Protein AF-A0A9D2LKF3-F1 (afdb_monomer_lite)

Radius of gyration: 27.68 Å; chains: 1; bounding box: 64×60×92 Å

Sequence (161 aa):
MDIIRTMPLHRSRSGLACLYECGGGLTNTGGAQLVTSPTGKPKRAIHIRTHGNLCNDDHALIPVKVGDCVVSVDRHWDRVSIQVERITAIDGDTATLERTDDLISYDAIQAAVEKSRDYHCRQPYYIQQLFEEQPTAQAENDIMEDIEEPVFFEEDEFDEI

pLDDT: mean 82.87, std 19.02, range [36.09, 97.25]

Secondary structure (DSSP, 8-state):
---EEEEE-EEPTT--EEEEEEEEE-SSEEEEEEEE-TTS-BB--SEE--SSS-TTSEEEEEE--TT-EEEEEEEETTEEEEEEEEEEEEETTEEEEEE--S---HHHHHHHHHHTTSBT--S-SSB-----------SSSSS-S----------------

Organism: NCBI:txid2838716

Structure (mmCIF, N/CA/C/O backbone):
data_AF-A0A9D2LKF3-F1
#
_entry.id   AF-A0A9D2LKF3-F1
#
loop_
_atom_site.group_PDB
_atom_site.id
_atom_site.type_symbol
_atom_site.label_atom_id
_atom_site.label_alt_id
_atom_site.label_comp_id
_atom_site.label_asym_id
_atom_site.label_entity_id
_atom_site.label_seq_id
_atom_site.pdbx_PDB_ins_code
_atom_site.Cartn_x
_atom_site.Cartn_y
_atom_site.Cartn_z
_atom_site.occupancy
_atom_site.B_iso_or_equiv
_atom_site.auth_seq_id
_atom_site.auth_comp_id
_atom_site.auth_asym_id
_atom_site.auth_atom_id
_atom_site.pdbx_PDB_model_num
ATOM 1 N N . MET A 1 1 ? 13.221 -7.404 18.139 1.00 48.59 1 MET A N 1
ATOM 2 C CA . MET A 1 1 ? 12.726 -6.022 18.283 1.00 48.59 1 MET A CA 1
ATOM 3 C C . MET A 1 1 ? 11.883 -5.786 17.063 1.00 48.59 1 MET A C 1
ATOM 5 O O . MET A 1 1 ? 12.442 -5.631 15.982 1.00 48.59 1 MET A O 1
ATOM 9 N N . ASP A 1 2 ? 10.574 -5.893 17.228 1.00 57.50 2 ASP A N 1
ATOM 10 C CA . ASP A 1 2 ? 9.646 -5.660 16.132 1.00 57.50 2 ASP A CA 1
ATOM 11 C C . ASP A 1 2 ? 9.743 -4.183 15.762 1.00 57.50 2 ASP A C 1
ATOM 13 O O . ASP A 1 2 ? 9.716 -3.302 16.625 1.00 57.50 2 ASP A O 1
ATOM 17 N N . ILE A 1 3 ? 10.016 -3.917 14.487 1.00 76.88 3 ILE A N 1
ATOM 18 C CA . ILE A 1 3 ? 10.152 -2.552 13.992 1.00 76.88 3 ILE A CA 1
ATOM 19 C C . ILE A 1 3 ? 8.733 -2.003 13.903 1.00 76.88 3 ILE A C 1
ATOM 21 O O . ILE A 1 3 ? 7.965 -2.407 13.030 1.00 76.88 3 ILE A O 1
ATOM 25 N N . ILE A 1 4 ? 8.393 -1.125 14.844 1.00 84.19 4 ILE A N 1
ATOM 26 C CA . ILE A 1 4 ? 7.116 -0.418 14.879 1.00 84.19 4 ILE A CA 1
ATOM 27 C C . ILE A 1 4 ? 7.270 0.857 14.053 1.00 84.19 4 ILE A C 1
ATOM 29 O O . ILE A 1 4 ? 8.155 1.679 14.313 1.00 84.19 4 ILE A O 1
ATOM 33 N N . ARG A 1 5 ? 6.396 1.026 13.064 1.00 90.94 5 ARG A N 1
ATOM 34 C CA . ARG A 1 5 ? 6.333 2.198 12.191 1.00 90.94 5 ARG A CA 1
ATOM 35 C C . ARG A 1 5 ? 4.971 2.862 12.333 1.00 90.94 5 ARG A C 1
ATOM 37 O O . ARG A 1 5 ? 3.952 2.189 12.413 1.00 90.94 5 ARG A O 1
ATOM 44 N N . THR A 1 6 ? 4.936 4.188 12.326 1.00 92.12 6 THR A N 1
ATOM 45 C CA . THR A 1 6 ? 3.683 4.944 12.242 1.00 92.12 6 THR A CA 1
ATOM 46 C C . THR A 1 6 ? 3.492 5.502 10.837 1.00 92.12 6 THR A C 1
ATOM 48 O O . THR A 1 6 ? 4.459 5.852 10.154 1.00 92.12 6 THR A O 1
ATOM 51 N N . MET A 1 7 ? 2.241 5.566 10.382 1.00 91.69 7 MET A N 1
ATOM 52 C CA . MET A 1 7 ? 1.894 6.069 9.053 1.00 91.69 7 MET A CA 1
ATOM 53 C C . MET A 1 7 ? 0.621 6.919 9.109 1.00 91.69 7 MET A C 1
ATOM 55 O O . MET A 1 7 ? -0.338 6.520 9.777 1.00 91.69 7 MET A O 1
ATOM 59 N N . PRO A 1 8 ? 0.579 8.077 8.425 1.00 94.38 8 PRO A N 1
ATOM 60 C CA . PRO A 1 8 ? -0.635 8.875 8.349 1.00 94.38 8 PRO A CA 1
ATOM 61 C C . PRO A 1 8 ? -1.726 8.136 7.570 1.00 94.38 8 PRO A C 1
ATOM 63 O O . PRO A 1 8 ? -1.465 7.445 6.585 1.00 94.38 8 PRO A O 1
ATOM 66 N N . LEU A 1 9 ? -2.961 8.309 8.020 1.00 94.00 9 LEU A N 1
ATOM 67 C CA . LEU A 1 9 ? -4.164 7.797 7.387 1.00 94.00 9 LEU A CA 1
ATOM 68 C C . LEU A 1 9 ? -4.909 8.925 6.686 1.00 94.00 9 LEU A C 1
ATOM 70 O O . LEU A 1 9 ? -4.915 10.075 7.122 1.00 94.00 9 LEU A O 1
ATOM 74 N N . HIS A 1 10 ? -5.620 8.559 5.628 1.00 94.19 10 HIS A N 1
ATOM 75 C CA . HIS A 1 10 ? -6.572 9.439 4.973 1.00 94.19 10 HIS A CA 1
ATOM 76 C C . HIS A 1 10 ? -7.979 9.130 5.467 1.00 94.19 10 HIS A C 1
ATOM 78 O O . HIS A 1 10 ? -8.314 7.981 5.761 1.00 94.19 10 HIS A O 1
ATOM 84 N N . ARG A 1 11 ? -8.836 10.149 5.515 1.00 91.50 11 ARG A N 1
ATOM 85 C CA . ARG A 1 11 ? -10.260 9.952 5.785 1.00 91.50 11 ARG A CA 1
ATOM 86 C C . ARG A 1 11 ? -11.066 10.032 4.508 1.00 91.50 11 ARG A C 1
ATOM 88 O O . ARG A 1 11 ? -10.931 10.972 3.727 1.00 91.50 11 ARG A O 1
ATOM 95 N N . SER A 1 12 ? -11.955 9.062 4.326 1.00 90.44 12 SER A N 1
ATOM 96 C CA . SER A 1 12 ? -13.023 9.200 3.345 1.00 90.44 12 SER A CA 1
ATOM 97 C C . SER A 1 12 ? -13.988 10.313 3.770 1.00 90.44 12 SER A C 1
ATOM 99 O O . SER A 1 12 ? -14.062 10.697 4.940 1.00 90.44 12 SER A O 1
ATOM 101 N N . ARG A 1 13 ? -14.834 10.763 2.839 1.00 87.25 13 ARG A N 1
ATOM 102 C CA . ARG A 1 13 ? -15.949 11.672 3.154 1.00 87.25 13 ARG A CA 1
ATOM 103 C C . ARG A 1 13 ? -16.904 11.109 4.221 1.00 87.25 13 ARG A C 1
ATOM 105 O O . ARG A 1 13 ? -17.549 11.876 4.922 1.00 87.25 13 ARG A O 1
ATOM 112 N N . SER A 1 14 ? -16.988 9.784 4.345 1.00 85.88 14 SER A N 1
ATOM 113 C CA . SER A 1 14 ? -17.774 9.087 5.372 1.00 85.88 14 SER A CA 1
ATOM 114 C C . SER A 1 14 ? -17.033 8.891 6.703 1.00 85.88 14 SER A C 1
ATOM 116 O O . SER A 1 14 ? -17.587 8.284 7.614 1.00 85.88 14 SER A O 1
ATOM 118 N N . GLY A 1 15 ? -15.797 9.385 6.833 1.00 88.88 15 GLY A N 1
ATOM 119 C CA . GLY A 1 15 ? -14.993 9.303 8.056 1.00 88.88 15 GLY A CA 1
ATOM 120 C C . GLY A 1 15 ? -14.215 7.996 8.235 1.00 88.88 15 GLY A C 1
ATOM 121 O O . GLY A 1 15 ? -13.576 7.816 9.272 1.00 88.88 15 GLY A O 1
ATOM 122 N N . LEU A 1 16 ? -14.236 7.099 7.243 1.00 91.56 16 LEU A N 1
ATOM 123 C CA . LEU A 1 16 ? -13.502 5.834 7.287 1.00 91.56 16 LEU A CA 1
ATOM 124 C C . LEU A 1 16 ? -12.000 6.084 7.153 1.00 91.56 16 LEU A C 1
ATOM 126 O O . LEU A 1 16 ? -11.574 6.831 6.270 1.00 91.56 16 LEU A O 1
ATOM 130 N N . ALA A 1 17 ? -11.213 5.409 7.990 1.00 94.81 17 ALA A N 1
ATOM 131 C CA . ALA A 1 17 ? -9.765 5.351 7.851 1.00 94.81 17 ALA A CA 1
ATOM 132 C C . ALA A 1 17 ? -9.395 4.614 6.561 1.00 94.81 17 ALA A C 1
ATOM 134 O O . ALA A 1 17 ? -9.900 3.521 6.290 1.00 94.81 17 ALA A O 1
ATOM 135 N N . CYS A 1 18 ? -8.529 5.223 5.763 1.00 95.62 18 CYS A N 1
ATOM 136 C CA . CYS A 1 18 ? -8.138 4.731 4.456 1.00 95.62 18 CYS A CA 1
ATOM 137 C C . CYS A 1 18 ? -6.639 4.915 4.226 1.00 95.62 18 CYS A C 1
ATOM 139 O O . CYS A 1 18 ? -6.018 5.847 4.740 1.00 95.62 18 CYS A O 1
ATOM 141 N N . LEU A 1 19 ? -6.091 4.048 3.386 1.00 96.06 19 LEU A N 1
ATOM 142 C CA . LEU A 1 19 ? -4.753 4.159 2.831 1.00 96.06 19 LEU A CA 1
ATOM 143 C C . LEU A 1 19 ? -4.82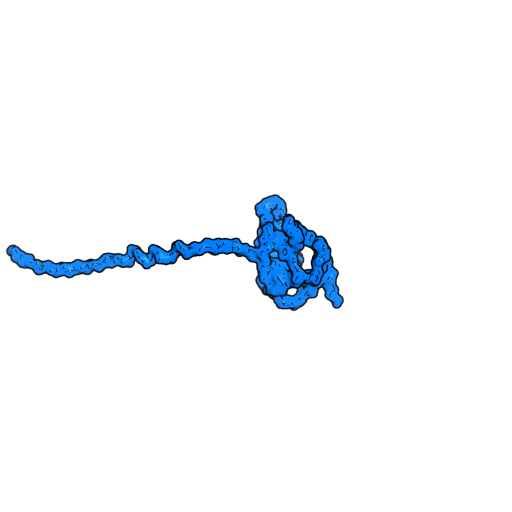9 4.124 1.315 1.00 96.06 19 LEU A C 1
ATOM 145 O O . LEU A 1 19 ? -5.726 3.500 0.745 1.00 96.06 19 LEU A O 1
ATOM 149 N N . TYR A 1 20 ? -3.882 4.794 0.673 1.00 95.56 20 TYR A N 1
ATOM 150 C CA . TYR A 1 20 ? -3.732 4.685 -0.763 1.00 95.56 20 TYR A CA 1
ATOM 151 C C . TYR A 1 20 ? -2.909 3.457 -1.127 1.00 95.56 20 TYR A C 1
ATOM 153 O O . TYR A 1 20 ? -1.859 3.179 -0.540 1.00 95.56 20 TYR A O 1
ATOM 161 N N . GLU A 1 21 ? -3.393 2.748 -2.138 1.00 95.56 21 GLU A N 1
ATOM 162 C CA . GLU A 1 21 ? -2.503 2.071 -3.055 1.00 95.56 21 GLU A CA 1
ATOM 163 C C . GLU A 1 21 ? -1.791 3.132 -3.901 1.00 95.56 21 GLU A C 1
ATOM 165 O O . GLU A 1 21 ? -2.454 3.942 -4.557 1.00 95.56 21 GLU A O 1
ATOM 170 N N . CYS A 1 22 ? -0.461 3.103 -3.918 1.00 95.81 22 CYS A N 1
ATOM 171 C CA . CYS A 1 22 ? 0.343 4.092 -4.627 1.00 95.81 22 CYS A CA 1
ATOM 172 C C . CYS A 1 22 ? 1.655 3.512 -5.163 1.00 95.81 22 CYS A C 1
ATOM 174 O O . CYS A 1 22 ? 2.017 2.358 -4.896 1.00 95.81 22 CYS A O 1
ATOM 176 N N . GLY A 1 23 ? 2.349 4.334 -5.946 1.00 95.25 23 GLY A N 1
ATOM 177 C CA . GLY A 1 23 ? 3.675 4.037 -6.465 1.00 95.25 23 GLY A CA 1
ATOM 178 C C . GLY A 1 23 ? 3.673 3.459 -7.876 1.00 95.25 23 GLY A C 1
ATOM 179 O O . GLY A 1 23 ? 2.644 3.356 -8.537 1.00 95.25 23 GLY A O 1
ATOM 180 N N . GLY A 1 24 ? 4.858 3.103 -8.341 1.00 95.12 24 GLY A N 1
ATOM 181 C CA . GLY A 1 24 ? 5.125 2.521 -9.640 1.00 95.12 24 GLY A CA 1
ATOM 182 C C . GLY A 1 24 ? 6.624 2.460 -9.917 1.00 95.12 24 GLY A C 1
ATOM 183 O O . GLY A 1 24 ? 7.462 2.629 -9.024 1.00 95.12 24 GLY A O 1
ATOM 184 N N . GLY A 1 25 ? 6.966 2.210 -11.171 1.00 95.12 25 GLY A N 1
ATOM 185 C CA . GLY A 1 25 ? 8.325 2.124 -11.671 1.00 95.12 25 GLY A CA 1
ATOM 186 C C . GLY A 1 25 ? 8.845 3.425 -12.287 1.00 95.12 25 GLY A C 1
ATOM 187 O O . GLY A 1 25 ? 8.131 4.232 -12.885 1.00 95.12 25 GLY A O 1
ATOM 188 N N . LEU A 1 26 ? 10.155 3.579 -12.187 1.00 92.38 26 LEU A N 1
ATOM 189 C CA . LEU A 1 26 ? 11.018 4.435 -12.988 1.00 92.38 26 LEU A CA 1
ATOM 190 C C . LEU A 1 26 ? 12.100 3.556 -13.635 1.00 92.38 26 LEU A C 1
ATOM 192 O O . LEU A 1 26 ? 12.158 2.344 -13.411 1.00 92.38 26 LEU A O 1
ATOM 196 N N . THR A 1 27 ? 12.981 4.167 -14.431 1.00 91.19 27 THR A N 1
ATOM 197 C CA . THR A 1 27 ? 13.997 3.466 -15.234 1.00 91.19 27 THR A CA 1
ATOM 198 C C . THR A 1 27 ? 14.768 2.420 -14.427 1.00 91.19 27 THR A C 1
ATOM 200 O O . THR A 1 27 ? 14.837 1.265 -14.826 1.00 91.19 27 THR A O 1
ATOM 203 N N . ASN A 1 28 ? 15.284 2.802 -13.257 1.00 92.56 28 ASN A N 1
ATOM 204 C CA . ASN A 1 28 ? 16.120 1.931 -12.425 1.00 92.56 28 ASN A CA 1
ATOM 205 C C . ASN A 1 28 ? 15.614 1.795 -10.988 1.00 92.56 28 ASN A C 1
ATOM 207 O O . ASN A 1 28 ? 16.231 1.101 -10.186 1.00 92.56 28 ASN A O 1
ATOM 211 N N . THR A 1 29 ? 14.508 2.444 -10.648 1.00 94.50 29 THR A N 1
ATOM 212 C CA . THR A 1 29 ? 13.938 2.427 -9.301 1.00 94.50 29 THR A CA 1
ATOM 213 C C . THR A 1 29 ? 12.446 2.189 -9.373 1.00 94.50 29 THR A C 1
ATOM 215 O O . THR A 1 29 ? 11.836 2.373 -10.421 1.00 94.50 29 THR A O 1
ATOM 218 N N . GLY A 1 30 ? 11.837 1.753 -8.287 1.00 95.19 30 GLY A N 1
ATOM 219 C CA . GLY A 1 30 ? 10.392 1.649 -8.218 1.00 95.19 30 GLY A CA 1
ATOM 220 C C . GLY A 1 30 ? 9.942 1.413 -6.798 1.00 95.19 30 GLY A C 1
ATOM 221 O O . GLY A 1 30 ? 10.618 0.728 -6.041 1.00 95.19 30 GLY A O 1
ATOM 222 N N . GLY A 1 31 ? 8.810 1.995 -6.448 1.00 96.50 31 GLY A N 1
ATOM 223 C CA . GLY A 1 31 ? 8.209 1.844 -5.134 1.00 96.50 31 GLY A CA 1
ATOM 224 C C . GLY A 1 31 ? 6.754 1.464 -5.302 1.00 96.50 31 GLY A C 1
ATOM 225 O O . GLY A 1 31 ? 6.106 1.967 -6.212 1.00 96.50 31 GLY A O 1
ATOM 226 N N . ALA A 1 32 ? 6.230 0.590 -4.458 1.00 97.25 32 ALA A N 1
ATOM 227 C CA . ALA A 1 32 ? 4.809 0.276 -4.457 1.00 97.25 32 ALA A CA 1
ATOM 228 C C . ALA A 1 32 ? 4.317 0.067 -3.031 1.00 97.25 32 ALA A C 1
ATOM 230 O O . ALA A 1 32 ? 5.005 -0.553 -2.225 1.00 97.25 32 ALA A O 1
ATOM 231 N N . GLN A 1 33 ? 3.114 0.553 -2.747 1.00 97.06 33 GLN A N 1
ATOM 232 C CA . GLN A 1 33 ? 2.400 0.272 -1.509 1.00 97.06 33 GLN A CA 1
ATOM 233 C C . GLN A 1 33 ? 1.031 -0.296 -1.859 1.00 97.06 33 GLN A C 1
ATOM 235 O O . GLN A 1 33 ? 0.252 0.363 -2.544 1.00 97.06 33 GLN A O 1
ATOM 240 N N . LEU A 1 34 ? 0.733 -1.497 -1.368 1.00 96.12 34 LEU A N 1
ATOM 241 C CA . LEU A 1 34 ? -0.563 -2.153 -1.507 1.00 96.12 34 LEU A CA 1
ATOM 242 C C . LEU A 1 34 ? -1.227 -2.347 -0.145 1.00 96.12 34 LEU A C 1
ATOM 244 O O . LEU A 1 34 ? -0.558 -2.549 0.868 1.00 96.12 34 LEU A O 1
ATOM 248 N N . VAL A 1 35 ? -2.559 -2.348 -0.138 1.00 95.44 35 VAL A N 1
ATOM 249 C CA . VAL A 1 35 ? -3.382 -2.556 1.057 1.00 95.44 35 VAL A CA 1
ATOM 250 C C . VAL A 1 35 ? -4.227 -3.807 0.862 1.00 95.44 35 VAL A C 1
ATOM 252 O O . VAL A 1 35 ? -4.967 -3.927 -0.113 1.00 95.44 35 VAL A O 1
ATOM 255 N N . THR A 1 36 ? -4.148 -4.734 1.807 1.00 94.88 36 THR A N 1
ATOM 256 C CA . THR A 1 36 ? -4.747 -6.069 1.694 1.00 94.88 36 THR A CA 1
ATOM 257 C C . THR A 1 36 ? -5.475 -6.452 2.969 1.00 94.88 36 THR A C 1
ATOM 259 O O . THR A 1 36 ? -5.284 -5.824 4.003 1.00 94.88 36 THR A O 1
ATOM 262 N N . SER A 1 37 ? -6.339 -7.465 2.916 1.00 94.12 37 SER A N 1
ATOM 263 C CA . SER A 1 37 ? -6.927 -8.043 4.128 1.00 94.12 37 SER A CA 1
ATOM 264 C C . SER A 1 37 ? -5.852 -8.723 5.001 1.00 94.12 37 SER A C 1
ATOM 266 O O . SER A 1 37 ? -4.750 -8.978 4.516 1.00 94.12 37 SER A O 1
ATOM 268 N N . PRO A 1 38 ? -6.164 -9.127 6.248 1.00 91.81 38 PRO A N 1
ATOM 269 C CA . PRO A 1 38 ? -5.222 -9.875 7.089 1.00 91.81 38 PRO A CA 1
ATOM 270 C C . PRO A 1 38 ? -4.702 -11.175 6.450 1.00 91.81 38 PRO A C 1
ATOM 272 O O . PRO A 1 38 ? -3.640 -11.663 6.808 1.00 91.81 38 PRO A O 1
ATOM 275 N N . THR A 1 39 ? -5.457 -11.743 5.502 1.00 88.62 39 THR A N 1
ATOM 276 C CA . THR A 1 39 ? -5.105 -12.962 4.756 1.00 88.62 39 THR A CA 1
ATOM 277 C C . THR A 1 39 ? -4.460 -12.662 3.397 1.00 88.62 39 THR A C 1
ATOM 279 O O . THR A 1 39 ? -4.313 -13.561 2.574 1.00 88.62 39 THR A O 1
ATOM 282 N N . GLY A 1 40 ? -4.185 -11.394 3.085 1.00 89.19 40 GLY A N 1
ATOM 283 C CA . GLY A 1 40 ? -3.647 -10.967 1.795 1.00 89.19 40 GLY A CA 1
ATOM 284 C C . GLY A 1 40 ? -4.654 -10.914 0.647 1.00 89.19 40 GLY A C 1
ATOM 285 O O . GLY A 1 40 ? -4.235 -10.811 -0.499 1.00 89.19 40 GLY A O 1
ATOM 286 N N . LYS A 1 41 ? -5.969 -10.982 0.895 1.00 92.94 41 LYS A N 1
ATOM 287 C CA . LYS A 1 41 ? -6.973 -10.833 -0.178 1.00 92.94 41 LYS A CA 1
ATOM 288 C C . LYS A 1 41 ? -7.090 -9.362 -0.600 1.00 92.94 41 LYS A C 1
ATOM 290 O O . LYS A 1 41 ? -6.954 -8.483 0.262 1.00 92.94 41 LYS A O 1
ATOM 295 N N . PRO A 1 42 ? -7.365 -9.076 -1.885 1.00 93.56 42 PRO A N 1
ATOM 296 C CA . PRO A 1 42 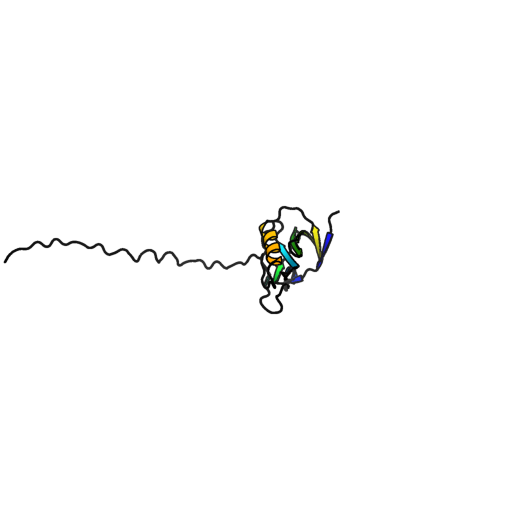? -7.565 -7.709 -2.346 1.00 93.56 42 PRO A CA 1
ATOM 297 C C . PRO A 1 42 ? -8.806 -7.103 -1.689 1.00 93.56 42 PRO A C 1
ATOM 299 O O . PRO A 1 42 ? -9.783 -7.796 -1.389 1.00 93.56 42 PRO A O 1
ATOM 302 N N . LYS A 1 43 ? -8.767 -5.792 -1.451 1.00 94.19 43 LYS A N 1
ATOM 303 C CA . LYS A 1 43 ? -9.876 -5.050 -0.842 1.00 94.19 43 LYS A CA 1
ATOM 304 C C . LYS A 1 43 ? -10.568 -4.173 -1.875 1.00 94.19 43 LYS A C 1
ATOM 306 O O . LYS A 1 43 ? -9.985 -3.773 -2.880 1.00 94.19 43 LYS A O 1
ATOM 311 N N . ARG A 1 44 ? -11.833 -3.847 -1.611 1.00 93.06 44 ARG A N 1
ATOM 312 C CA . ARG A 1 44 ? -12.590 -2.911 -2.444 1.00 93.06 44 ARG A CA 1
ATOM 313 C C . ARG A 1 44 ? -12.123 -1.478 -2.191 1.00 93.06 44 ARG A C 1
ATOM 315 O O . ARG A 1 44 ? -12.200 -1.005 -1.056 1.00 93.06 44 ARG A O 1
ATOM 322 N N . ALA A 1 45 ? -11.703 -0.787 -3.246 1.00 93.38 45 ALA A N 1
ATOM 323 C CA . ALA A 1 45 ? -11.392 0.638 -3.191 1.00 93.38 45 ALA A CA 1
ATOM 324 C C . ALA A 1 45 ? -12.674 1.484 -3.095 1.00 93.38 45 ALA A C 1
ATOM 326 O O . ALA A 1 45 ? -13.688 1.172 -3.717 1.00 93.38 45 ALA A O 1
ATOM 327 N N . ILE A 1 46 ? -12.627 2.567 -2.317 1.00 92.75 46 ILE A N 1
ATOM 328 C CA . ILE A 1 46 ? -13.697 3.576 -2.241 1.00 92.75 46 ILE A CA 1
ATOM 329 C C . ILE A 1 46 ? -13.593 4.554 -3.410 1.00 92.75 46 ILE A C 1
ATOM 331 O O . ILE A 1 46 ? -14.605 5.016 -3.928 1.00 92.75 46 ILE A O 1
ATOM 335 N N . HIS A 1 47 ? -12.368 4.897 -3.801 1.00 90.94 47 HIS A N 1
ATOM 336 C CA . HIS A 1 47 ? -12.110 5.854 -4.864 1.00 90.94 47 HIS A CA 1
ATOM 337 C C . HIS A 1 47 ? -10.901 5.411 -5.681 1.00 90.94 47 HIS A C 1
ATOM 339 O O . HIS A 1 47 ? -9.901 4.995 -5.106 1.00 90.94 47 HIS A O 1
ATOM 345 N N . ILE A 1 48 ? -10.991 5.518 -7.005 1.00 93.50 48 ILE A N 1
ATOM 346 C CA . ILE A 1 48 ? -9.882 5.273 -7.929 1.00 93.50 48 ILE A CA 1
ATOM 347 C C . ILE A 1 48 ? -9.640 6.576 -8.680 1.00 93.50 48 ILE A C 1
ATOM 349 O O . ILE A 1 48 ? -10.564 7.129 -9.284 1.00 93.50 48 ILE A O 1
ATOM 353 N N . ARG A 1 49 ? -8.407 7.077 -8.626 1.00 90.06 49 ARG A N 1
ATOM 354 C CA . ARG A 1 49 ? -8.018 8.286 -9.347 1.00 90.06 49 ARG A CA 1
ATOM 355 C C . ARG A 1 49 ? -7.864 7.939 -10.826 1.00 90.06 49 ARG A C 1
ATOM 357 O O . ARG A 1 49 ? -7.087 7.070 -11.195 1.00 90.06 49 ARG A O 1
ATOM 364 N N . THR A 1 50 ? -8.631 8.623 -11.669 1.00 88.62 50 THR A N 1
ATOM 365 C CA . THR A 1 50 ? -8.632 8.428 -13.131 1.00 88.62 50 THR A CA 1
ATOM 366 C C . THR A 1 50 ? -8.101 9.638 -13.895 1.00 88.62 50 THR A C 1
ATOM 368 O O . THR A 1 50 ? -7.862 9.550 -15.094 1.00 88.62 50 THR A O 1
ATOM 371 N N . HIS A 1 51 ? -7.895 10.769 -13.213 1.00 87.06 51 HIS A N 1
ATOM 372 C CA . HIS A 1 51 ? -7.475 12.035 -13.813 1.00 87.06 51 HIS A CA 1
ATOM 373 C C . HIS A 1 51 ? -6.434 12.752 -12.936 1.00 87.06 51 HIS A C 1
ATOM 375 O O . HIS A 1 51 ? -6.351 12.518 -11.728 1.00 87.06 51 HIS A O 1
ATOM 381 N N . GLY A 1 52 ? -5.673 13.668 -13.545 1.00 87.38 52 GLY A N 1
ATOM 382 C CA . GLY A 1 52 ? -4.636 14.466 -12.883 1.00 87.38 52 GLY A CA 1
ATOM 383 C C . GLY A 1 52 ? -3.233 13.869 -13.020 1.00 87.38 52 GLY A C 1
ATOM 384 O O . GLY A 1 52 ? -2.957 13.107 -13.948 1.00 87.38 52 GLY A O 1
ATOM 385 N N . ASN A 1 53 ? -2.331 14.235 -12.105 1.00 83.50 53 ASN A N 1
ATOM 386 C CA . ASN A 1 53 ? -1.022 13.595 -12.031 1.00 83.50 53 ASN A CA 1
ATOM 387 C C . ASN A 1 53 ? -1.187 12.221 -11.374 1.00 83.50 53 ASN A C 1
ATOM 389 O O . ASN A 1 53 ? -1.442 12.143 -10.180 1.00 83.50 53 ASN A O 1
ATOM 393 N N . LEU A 1 54 ? -1.145 11.168 -12.185 1.00 86.25 54 LEU A N 1
ATOM 394 C CA . LEU A 1 54 ? -1.308 9.782 -11.739 1.00 86.25 54 LEU A CA 1
ATOM 395 C C . LEU A 1 54 ? 0.027 9.039 -11.672 1.00 86.25 54 LEU A C 1
ATOM 397 O O . LEU A 1 54 ? 0.101 7.981 -11.079 1.00 86.25 54 LEU A O 1
ATOM 401 N N . CYS A 1 55 ? 1.068 9.571 -12.312 1.00 90.06 55 CYS A N 1
ATOM 402 C CA . CYS A 1 55 ? 2.323 8.861 -12.515 1.00 90.06 55 CYS A CA 1
ATOM 403 C C . CYS A 1 55 ? 3.002 8.543 -11.177 1.00 90.06 55 CYS A C 1
ATOM 405 O O . CYS A 1 55 ? 3.496 9.455 -10.513 1.00 90.06 55 CYS A O 1
ATOM 407 N N . ASN A 1 56 ? 3.049 7.255 -10.824 1.00 89.69 56 ASN A N 1
ATOM 408 C CA . ASN A 1 56 ? 3.634 6.736 -9.586 1.00 89.69 56 ASN A CA 1
ATOM 409 C C . ASN A 1 56 ? 3.042 7.370 -8.307 1.00 89.69 56 ASN A C 1
ATOM 411 O O . ASN A 1 56 ? 3.686 7.345 -7.258 1.00 89.69 56 ASN A O 1
ATOM 415 N N . ASP A 1 57 ? 1.842 7.946 -8.399 1.00 93.31 57 ASP A N 1
ATOM 416 C CA . ASP A 1 57 ? 1.173 8.677 -7.318 1.00 93.31 57 ASP A CA 1
ATOM 417 C C . ASP A 1 57 ? 0.134 7.771 -6.623 1.00 93.31 57 ASP A C 1
ATOM 419 O O . ASP A 1 57 ? 0.123 6.544 -6.791 1.00 93.31 57 ASP A O 1
ATOM 423 N N . ASP A 1 58 ? -0.746 8.365 -5.822 1.00 93.94 58 ASP A N 1
ATOM 424 C CA . ASP A 1 58 ? -1.905 7.696 -5.249 1.00 93.94 58 ASP A CA 1
ATOM 425 C C . ASP A 1 58 ? -2.890 7.253 -6.342 1.00 93.94 58 ASP A C 1
ATOM 427 O O . ASP A 1 58 ? -3.423 8.067 -7.101 1.00 93.94 58 ASP A O 1
ATOM 431 N N . HIS A 1 59 ? -3.185 5.955 -6.388 1.00 93.31 59 HIS A N 1
ATOM 432 C CA . HIS A 1 59 ? -4.031 5.344 -7.412 1.00 93.31 59 HIS A CA 1
ATOM 433 C C . HIS A 1 59 ? -5.420 4.980 -6.899 1.00 93.31 59 HIS A C 1
ATOM 435 O O . HIS A 1 59 ? -6.424 5.327 -7.524 1.00 93.31 59 HIS A O 1
ATOM 441 N N . ALA A 1 60 ? -5.501 4.282 -5.766 1.00 94.69 60 ALA A N 1
ATOM 442 C CA . ALA A 1 60 ? -6.773 3.831 -5.213 1.00 94.69 60 ALA A CA 1
ATOM 443 C C . ALA A 1 60 ? -6.831 4.016 -3.700 1.00 94.69 60 A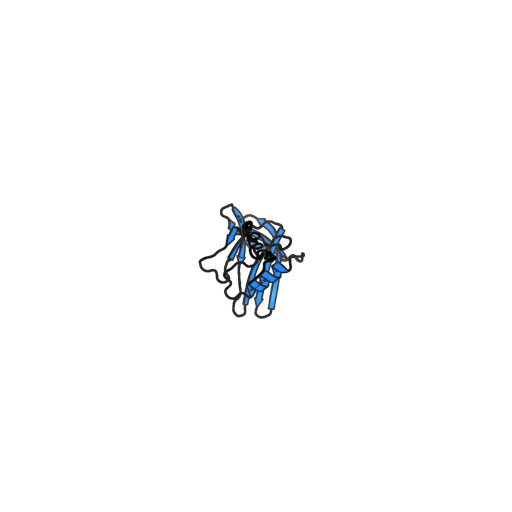LA A C 1
ATOM 445 O O . ALA A 1 60 ? -5.950 3.569 -2.977 1.00 94.69 60 ALA A O 1
ATOM 446 N N . LEU A 1 61 ? -7.895 4.656 -3.219 1.00 94.56 61 LEU A N 1
ATOM 447 C CA . LEU A 1 61 ? -8.168 4.852 -1.802 1.00 94.56 61 LEU A CA 1
ATOM 448 C C . LEU A 1 61 ? -8.903 3.631 -1.248 1.00 94.56 61 LEU A C 1
ATOM 450 O O . LEU A 1 61 ? -10.049 3.366 -1.624 1.00 94.56 61 LEU A O 1
ATOM 454 N N . ILE A 1 62 ? -8.265 2.907 -0.336 1.00 95.56 62 ILE A N 1
ATOM 455 C CA . ILE A 1 62 ? -8.746 1.634 0.201 1.00 95.56 62 ILE A CA 1
ATOM 456 C C . ILE A 1 62 ? -9.027 1.793 1.703 1.00 95.56 62 ILE A C 1
ATOM 458 O O . ILE A 1 62 ? -8.161 2.263 2.441 1.00 95.56 62 ILE A O 1
ATOM 462 N N . PRO A 1 63 ? -10.218 1.4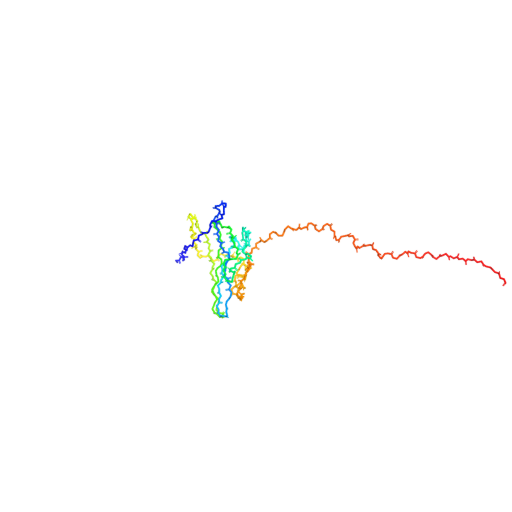01 2.194 1.00 95.19 63 PRO A N 1
ATOM 463 C CA . PRO A 1 63 ? -10.532 1.455 3.614 1.00 95.19 63 PRO A CA 1
ATOM 464 C C . PRO A 1 63 ? -9.734 0.413 4.395 1.00 95.19 63 PRO A C 1
ATOM 466 O O . PRO A 1 63 ? -9.655 -0.755 3.998 1.00 95.19 63 PRO A O 1
ATOM 469 N N . VAL A 1 64 ? -9.223 0.815 5.554 1.00 95.62 64 VAL A N 1
ATOM 470 C CA . VAL A 1 64 ? -8.400 -0.023 6.431 1.00 95.62 64 VAL A CA 1
ATOM 471 C C . VAL A 1 64 ? -9.048 -0.247 7.789 1.00 95.62 64 VAL A C 1
ATOM 473 O O . VAL A 1 6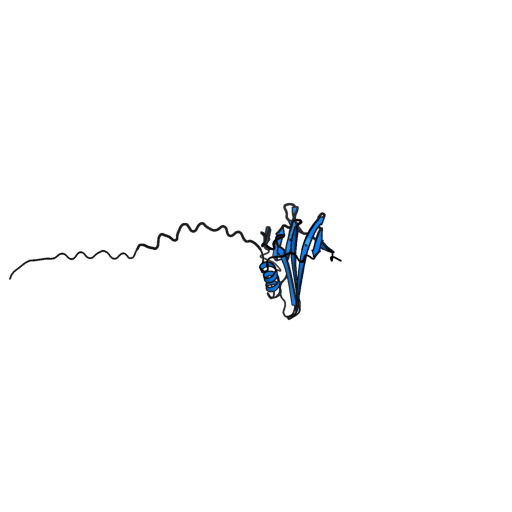4 ? -9.866 0.544 8.261 1.00 95.62 64 VAL A O 1
ATOM 476 N N . LYS A 1 65 ? -8.698 -1.373 8.401 1.00 95.25 65 LYS A N 1
ATOM 477 C CA . LYS A 1 65 ? -9.098 -1.804 9.737 1.00 95.25 65 LYS A CA 1
ATOM 478 C C . LYS A 1 65 ? -7.878 -2.385 10.447 1.00 95.25 65 LYS A C 1
ATOM 480 O O . LYS A 1 65 ? -6.912 -2.796 9.810 1.00 95.25 65 LYS A O 1
ATOM 485 N N . VAL A 1 66 ? -7.944 -2.456 11.771 1.00 95.69 66 VAL A N 1
ATOM 486 C CA . VAL A 1 66 ? -6.945 -3.185 12.563 1.00 95.69 66 VAL A CA 1
ATOM 487 C C . VAL A 1 66 ? -6.915 -4.655 12.117 1.00 95.69 66 VAL A C 1
ATOM 489 O O . VAL A 1 66 ? -7.966 -5.255 11.887 1.00 95.69 66 VAL A O 1
ATOM 492 N N . GLY A 1 67 ? -5.714 -5.206 11.937 1.00 93.81 67 GLY A N 1
ATOM 493 C CA . GLY A 1 67 ? -5.454 -6.507 11.305 1.00 93.81 67 GLY A CA 1
ATOM 494 C C . GLY A 1 67 ? -5.154 -6.421 9.802 1.00 93.81 67 GLY A C 1
ATOM 495 O O . GLY A 1 67 ? -4.527 -7.330 9.259 1.00 93.81 67 GLY A O 1
ATOM 496 N N . ASP A 1 68 ? -5.556 -5.313 9.167 1.00 95.31 68 ASP A N 1
ATOM 497 C CA . ASP A 1 68 ? -5.066 -4.782 7.891 1.00 95.31 68 ASP A CA 1
ATOM 498 C C . ASP A 1 68 ? -3.599 -5.139 7.596 1.00 95.31 68 ASP A C 1
ATOM 500 O O . ASP A 1 68 ? -2.768 -4.911 8.466 1.00 95.31 68 ASP A O 1
ATOM 504 N N . CYS A 1 69 ? -3.245 -5.628 6.403 1.00 94.56 69 CYS A N 1
ATOM 505 C CA . CYS A 1 69 ? -1.846 -5.802 6.009 1.00 94.56 69 CYS A CA 1
ATOM 506 C C . CYS A 1 69 ? -1.478 -4.859 4.859 1.00 94.56 69 CYS A C 1
ATOM 508 O O . CYS A 1 69 ? -2.207 -4.743 3.869 1.00 94.56 69 CYS A O 1
ATOM 510 N N . VAL A 1 70 ? -0.330 -4.204 4.992 1.00 95.31 70 VAL A N 1
ATOM 511 C CA . VAL A 1 70 ? 0.269 -3.308 4.008 1.00 95.31 70 VAL A CA 1
ATOM 512 C C . VAL A 1 70 ? 1.524 -3.973 3.460 1.00 95.31 70 VAL A C 1
ATOM 514 O O . VAL A 1 70 ? 2.408 -4.376 4.215 1.00 95.31 70 VAL A O 1
ATOM 517 N N . VAL A 1 71 ? 1.594 -4.089 2.138 1.00 95.56 71 VAL A N 1
ATOM 518 C CA . VAL A 1 71 ? 2.759 -4.631 1.436 1.00 95.56 71 VAL A CA 1
ATOM 519 C C . VAL A 1 71 ? 3.468 -3.473 0.759 1.00 95.56 71 VAL A C 1
ATOM 521 O O . VAL A 1 71 ? 2.898 -2.818 -0.111 1.00 95.56 71 VAL A O 1
ATOM 524 N N . SER A 1 72 ? 4.705 -3.225 1.167 1.00 95.69 72 SER A N 1
ATOM 525 C CA . SER A 1 72 ? 5.563 -2.192 0.601 1.00 95.69 72 SER A CA 1
ATOM 526 C C . SER A 1 72 ? 6.719 -2.837 -0.147 1.00 95.69 72 SER A C 1
ATOM 528 O O . SER A 1 72 ? 7.366 -3.757 0.355 1.00 95.69 72 SER A O 1
ATOM 530 N N . VAL A 1 73 ? 6.988 -2.350 -1.350 1.00 96.62 73 VAL A N 1
ATOM 531 C CA . VAL A 1 73 ? 8.112 -2.784 -2.174 1.00 96.62 73 VAL A CA 1
ATOM 532 C C . VAL A 1 73 ? 8.971 -1.577 -2.489 1.00 96.62 73 VAL A C 1
ATOM 534 O O . VAL A 1 73 ? 8.459 -0.560 -2.950 1.00 96.62 73 VAL A O 1
ATOM 537 N N . ASP A 1 74 ? 10.272 -1.724 -2.278 1.00 96.31 74 ASP A N 1
ATOM 538 C CA . ASP A 1 74 ? 11.291 -0.819 -2.793 1.00 96.31 74 ASP A CA 1
ATOM 539 C C . ASP A 1 74 ? 12.203 -1.608 -3.729 1.00 96.31 74 ASP A C 1
ATOM 541 O O . ASP A 1 74 ? 12.742 -2.663 -3.381 1.00 96.31 74 ASP A O 1
ATOM 545 N N . ARG A 1 75 ? 12.332 -1.122 -4.954 1.00 95.00 75 ARG A N 1
ATOM 546 C CA . ARG A 1 75 ? 13.133 -1.733 -5.999 1.00 95.00 75 ARG A CA 1
ATOM 547 C C . ARG A 1 75 ? 14.211 -0.757 -6.430 1.00 95.00 75 ARG A C 1
ATOM 549 O O . ARG A 1 75 ? 13.922 0.364 -6.847 1.00 95.00 75 ARG A O 1
ATOM 556 N N . HIS A 1 76 ? 15.443 -1.245 -6.460 1.00 94.44 76 HIS A N 1
ATOM 557 C CA . HIS A 1 76 ? 16.582 -0.562 -7.054 1.00 94.44 76 HIS A CA 1
ATOM 558 C C . HIS A 1 76 ? 17.314 -1.546 -7.975 1.00 94.44 76 HIS A C 1
ATOM 560 O O . HIS A 1 76 ? 18.005 -2.461 -7.519 1.00 94.44 76 HIS A O 1
ATOM 566 N N . TRP A 1 77 ? 17.159 -1.346 -9.284 1.00 90.44 77 TRP A N 1
ATOM 567 C CA . TRP A 1 77 ? 17.608 -2.248 -10.347 1.00 90.44 77 TRP A CA 1
ATOM 568 C C . TRP A 1 77 ? 16.983 -3.639 -10.173 1.00 90.44 77 TRP A C 1
ATOM 570 O O . TRP A 1 77 ? 15.753 -3.742 -10.125 1.00 90.44 77 TRP A O 1
ATOM 580 N N . ASP A 1 78 ? 17.812 -4.676 -10.047 1.00 87.81 78 ASP A N 1
ATOM 581 C CA . ASP A 1 78 ? 17.395 -6.065 -9.827 1.00 87.81 78 ASP A CA 1
ATOM 582 C C . ASP A 1 78 ? 17.165 -6.395 -8.347 1.00 87.81 78 ASP A C 1
ATOM 584 O O . ASP A 1 78 ? 16.672 -7.473 -8.014 1.00 87.81 78 ASP A O 1
ATOM 588 N N . ARG A 1 79 ? 17.517 -5.481 -7.434 1.00 93.31 79 ARG A N 1
ATOM 589 C CA . ARG A 1 79 ? 17.298 -5.677 -6.000 1.00 93.31 79 ARG A CA 1
ATOM 590 C C . ARG A 1 79 ? 15.883 -5.253 -5.647 1.00 93.31 79 ARG A C 1
ATOM 592 O O . ARG A 1 79 ? 15.502 -4.110 -5.887 1.00 93.31 79 ARG A O 1
ATOM 599 N N . VAL A 1 80 ? 15.135 -6.178 -5.057 1.00 93.94 80 VAL A N 1
ATOM 600 C CA . VAL A 1 80 ? 13.770 -5.959 -4.578 1.00 93.94 80 VAL A CA 1
ATOM 601 C C . VAL A 1 80 ? 13.761 -6.184 -3.072 1.00 93.94 80 VAL A C 1
ATOM 603 O O . VAL A 1 80 ? 14.089 -7.273 -2.602 1.00 93.94 80 VAL A O 1
ATOM 606 N N . SER A 1 81 ? 13.402 -5.148 -2.324 1.00 94.56 81 SER A N 1
ATOM 607 C CA . SER A 1 81 ? 13.116 -5.213 -0.898 1.00 94.56 81 SER A CA 1
ATOM 608 C C . SER A 1 81 ? 11.608 -5.261 -0.714 1.00 94.56 81 SER A C 1
ATOM 610 O O . SER A 1 81 ? 10.892 -4.402 -1.226 1.00 94.56 81 SER A O 1
ATOM 612 N N . ILE A 1 82 ? 11.126 -6.276 -0.004 1.00 94.31 82 ILE A N 1
ATOM 613 C CA . ILE A 1 82 ? 9.704 -6.476 0.270 1.00 94.31 82 ILE A CA 1
ATOM 614 C C . ILE A 1 82 ? 9.521 -6.368 1.776 1.00 94.31 82 ILE A C 1
ATOM 616 O O . ILE A 1 82 ? 10.193 -7.060 2.543 1.00 94.31 82 ILE A O 1
ATOM 620 N N . GLN A 1 83 ? 8.603 -5.507 2.190 1.00 93.38 83 GLN A N 1
ATOM 621 C CA . GLN A 1 83 ? 8.229 -5.314 3.578 1.00 93.38 83 GLN A CA 1
ATOM 622 C C . GLN A 1 83 ? 6.732 -5.536 3.726 1.00 93.38 83 GLN A C 1
ATOM 624 O O . GLN A 1 83 ? 5.919 -4.932 3.029 1.00 93.38 83 GLN A O 1
ATOM 629 N N . VAL A 1 84 ? 6.384 -6.424 4.647 1.00 93.88 84 VAL A N 1
ATOM 630 C CA . VAL A 1 84 ? 5.007 -6.772 4.962 1.00 93.88 84 VAL A CA 1
ATOM 631 C C . VAL A 1 84 ? 4.731 -6.343 6.395 1.00 93.88 84 VAL A C 1
ATOM 633 O O . VAL A 1 84 ? 5.409 -6.781 7.326 1.00 93.88 84 VAL A O 1
ATOM 636 N N . GLU A 1 85 ? 3.757 -5.455 6.567 1.00 94.31 85 GLU A N 1
ATOM 637 C CA . GLU A 1 85 ? 3.420 -4.870 7.862 1.00 94.31 85 GLU A CA 1
ATOM 638 C C . GLU A 1 85 ? 1.929 -5.033 8.149 1.00 94.31 85 GLU A C 1
ATOM 640 O O . GLU A 1 85 ? 1.088 -4.836 7.274 1.00 94.31 85 GLU A O 1
ATOM 645 N N . ARG A 1 86 ? 1.584 -5.363 9.390 1.00 94.69 86 ARG A N 1
ATOM 646 C CA . ARG A 1 86 ? 0.212 -5.409 9.883 1.00 94.69 86 ARG A CA 1
ATOM 647 C C . ARG A 1 86 ? -0.117 -4.139 10.647 1.00 94.69 86 ARG A C 1
ATOM 649 O O . ARG A 1 86 ? 0.653 -3.699 11.489 1.00 94.69 86 ARG A O 1
ATOM 656 N N . ILE A 1 87 ? -1.308 -3.610 10.415 1.00 95.31 87 ILE A N 1
ATOM 657 C CA . ILE A 1 87 ? -1.896 -2.520 11.185 1.00 95.31 87 ILE A CA 1
ATOM 658 C C . ILE A 1 87 ? -2.353 -3.076 12.537 1.00 95.31 87 ILE A C 1
ATOM 660 O O . ILE A 1 87 ? -3.333 -3.824 12.601 1.00 95.31 87 ILE A O 1
ATOM 664 N N . THR A 1 88 ? -1.666 -2.711 13.616 1.00 94.94 88 THR A N 1
ATOM 665 C CA . THR A 1 88 ? -1.975 -3.173 14.980 1.00 94.94 88 THR A CA 1
ATOM 666 C C . THR A 1 88 ? -2.865 -2.207 15.746 1.00 94.94 88 THR A C 1
ATOM 668 O O . THR A 1 88 ? -3.689 -2.641 16.549 1.00 94.94 88 THR A O 1
ATOM 671 N N . ALA A 1 89 ? -2.785 -0.914 15.436 1.00 94.50 89 ALA A N 1
ATOM 672 C CA . ALA A 1 89 ? -3.651 0.106 16.013 1.00 94.50 89 ALA A CA 1
ATOM 673 C C . ALA A 1 89 ? -3.963 1.215 15.002 1.00 94.50 89 ALA A C 1
ATOM 675 O O . ALA A 1 89 ? -3.187 1.482 14.082 1.00 94.50 89 ALA A O 1
ATOM 676 N N . ILE A 1 90 ? -5.119 1.854 15.179 1.00 94.69 90 ILE A N 1
ATOM 677 C CA . ILE A 1 90 ? -5.534 3.042 14.431 1.00 94.69 90 ILE A CA 1
ATOM 678 C C . ILE A 1 90 ? -5.980 4.084 15.453 1.00 94.69 90 ILE A C 1
ATOM 680 O O . ILE A 1 90 ? -7.046 3.944 16.054 1.00 94.69 90 ILE A O 1
ATOM 684 N N . ASP A 1 91 ? -5.179 5.133 15.604 1.00 92.38 91 ASP A N 1
ATOM 685 C CA . ASP A 1 91 ? -5.405 6.226 16.541 1.00 92.38 91 ASP A CA 1
ATOM 686 C C . ASP A 1 91 ? -5.659 7.514 15.761 1.00 92.38 91 ASP A C 1
ATOM 688 O O . ASP A 1 91 ? -4.747 8.160 15.239 1.00 92.38 91 ASP A O 1
ATOM 692 N N . GLY A 1 92 ? -6.935 7.885 15.640 1.00 88.94 92 GLY A N 1
ATOM 693 C CA . GLY A 1 92 ? -7.331 9.054 14.863 1.00 88.94 92 GLY A CA 1
ATOM 694 C C . GLY A 1 92 ? -6.897 8.927 13.400 1.00 88.94 92 GLY A C 1
ATOM 695 O O . GLY A 1 92 ? -7.457 8.111 12.665 1.00 88.94 92 GLY A O 1
ATOM 696 N N . ASP A 1 93 ? -5.948 9.769 12.987 1.00 91.44 93 ASP A N 1
ATOM 697 C CA . ASP A 1 93 ? -5.416 9.857 11.617 1.00 91.44 93 ASP A CA 1
ATOM 698 C C . ASP A 1 93 ? -4.050 9.171 11.472 1.00 91.44 93 ASP A C 1
ATOM 700 O O . ASP A 1 93 ? -3.308 9.447 10.534 1.00 91.44 93 ASP A O 1
ATOM 704 N N . THR A 1 94 ? -3.672 8.304 12.410 1.00 93.81 94 THR A N 1
ATOM 705 C CA . THR A 1 94 ? -2.393 7.584 12.378 1.00 93.81 94 THR A CA 1
ATOM 706 C C . THR A 1 94 ? -2.624 6.089 12.567 1.00 93.81 94 THR A C 1
ATOM 708 O O . THR A 1 94 ? -3.369 5.671 13.451 1.00 93.81 94 THR A O 1
ATOM 711 N N . ALA A 1 95 ? -1.989 5.279 11.724 1.00 94.81 95 ALA A N 1
ATOM 712 C CA . ALA A 1 95 ? -1.901 3.836 11.887 1.00 94.81 95 ALA A CA 1
ATOM 713 C C . ALA A 1 95 ? -0.546 3.460 12.484 1.00 94.81 95 ALA A C 1
ATOM 715 O O . ALA A 1 95 ? 0.490 3.981 12.063 1.00 94.81 95 ALA A O 1
ATOM 716 N N . THR A 1 96 ? -0.568 2.512 13.413 1.00 95.00 96 THR A N 1
ATOM 717 C CA . THR A 1 96 ? 0.620 1.816 13.902 1.00 95.00 96 THR A CA 1
ATOM 718 C C . THR A 1 96 ? 0.747 0.512 13.135 1.00 95.00 96 THR A C 1
ATOM 720 O O . THR A 1 96 ? -0.196 -0.281 13.086 1.00 95.00 96 THR A O 1
ATOM 723 N N . LEU A 1 97 ? 1.898 0.325 12.499 1.00 94.19 97 LEU A N 1
ATOM 724 C CA . LEU A 1 97 ? 2.236 -0.838 11.704 1.00 94.19 97 LEU A CA 1
ATOM 725 C C . LEU A 1 97 ? 3.388 -1.593 12.354 1.00 94.19 97 LEU A C 1
ATOM 727 O O . LEU A 1 97 ? 4.368 -1.002 12.809 1.00 94.19 97 LEU A O 1
ATOM 731 N N . GLU A 1 98 ? 3.273 -2.910 12.346 1.00 93.50 98 GLU A N 1
ATOM 732 C CA . GLU A 1 98 ? 4.290 -3.831 12.829 1.00 93.50 98 GLU A CA 1
ATOM 733 C C . GLU A 1 98 ? 4.633 -4.814 11.727 1.00 93.50 98 GLU A C 1
ATOM 735 O O . GLU A 1 98 ? 3.747 -5.372 11.076 1.00 93.50 98 GLU A O 1
ATOM 740 N N . ARG A 1 99 ? 5.926 -5.045 11.512 1.00 91.31 99 ARG A N 1
ATOM 741 C CA . ARG A 1 99 ? 6.366 -6.073 10.572 1.00 91.31 99 ARG A CA 1
ATOM 742 C C . ARG A 1 99 ? 5.771 -7.429 10.965 1.00 91.31 99 ARG A C 1
ATOM 744 O O . ARG A 1 99 ? 5.838 -7.824 12.125 1.00 91.31 99 ARG A O 1
ATOM 751 N N . THR A 1 100 ? 5.223 -8.145 9.988 1.00 87.62 100 THR A N 1
ATOM 752 C CA . THR A 1 100 ? 4.662 -9.483 10.188 1.00 87.62 100 THR A CA 1
ATOM 753 C C . THR A 1 100 ? 5.261 -10.463 9.186 1.00 87.62 100 THR A C 1
ATOM 755 O O . THR A 1 100 ? 5.475 -10.117 8.025 1.00 87.62 100 THR A O 1
ATOM 758 N N . ASP A 1 101 ? 5.522 -11.684 9.649 1.00 81.38 101 ASP A N 1
ATOM 759 C CA . ASP A 1 101 ? 5.956 -12.812 8.818 1.00 81.38 101 ASP A CA 1
ATOM 760 C C . ASP A 1 101 ? 4.793 -13.792 8.553 1.00 81.38 101 ASP A C 1
ATOM 762 O O . ASP A 1 101 ? 5.001 -14.933 8.137 1.00 81.38 101 ASP A O 1
ATOM 766 N N . ASP A 1 102 ? 3.555 -13.362 8.821 1.00 78.81 102 ASP A N 1
ATOM 767 C CA . ASP A 1 102 ? 2.376 -14.191 8.608 1.00 78.81 102 ASP A CA 1
ATOM 768 C C . ASP A 1 102 ? 2.174 -14.519 7.128 1.00 78.81 102 ASP A C 1
ATOM 770 O O . ASP A 1 102 ? 2.572 -13.768 6.233 1.00 78.81 102 ASP A O 1
ATOM 774 N N . LEU A 1 103 ? 1.519 -15.656 6.870 1.00 76.81 103 LEU A N 1
ATOM 775 C CA . LEU A 1 103 ? 1.216 -16.105 5.515 1.00 76.81 103 LEU A CA 1
ATOM 776 C C . LEU A 1 103 ? 0.250 -15.123 4.837 1.00 76.81 103 LEU A C 1
ATOM 778 O O . LEU A 1 103 ? -0.972 -15.229 4.958 1.00 76.81 103 LEU A O 1
ATOM 782 N N . ILE A 1 104 ? 0.816 -14.173 4.100 1.00 84.50 104 ILE A N 1
ATOM 783 C CA . ILE A 1 104 ? 0.101 -13.321 3.154 1.00 84.50 104 ILE A CA 1
ATOM 784 C C . ILE A 1 104 ? 0.012 -14.041 1.809 1.00 84.50 104 ILE A C 1
ATOM 786 O O . ILE A 1 104 ? 0.916 -14.786 1.428 1.00 84.50 104 ILE A O 1
ATOM 790 N N . SER A 1 105 ? -1.082 -13.805 1.080 1.00 86.19 105 SER A N 1
ATOM 791 C CA . SER A 1 105 ? -1.216 -14.270 -0.300 1.00 86.19 105 SER A CA 1
ATOM 792 C C . SER A 1 105 ? -0.003 -13.868 -1.142 1.00 86.19 105 SER A C 1
ATOM 794 O O . SER A 1 105 ? 0.360 -12.690 -1.203 1.00 86.19 105 SER A O 1
ATOM 796 N N . TYR A 1 106 ? 0.587 -14.842 -1.834 1.00 90.38 106 TYR A N 1
ATOM 797 C CA . TYR A 1 106 ? 1.656 -14.596 -2.799 1.00 90.38 106 TYR A CA 1
ATOM 798 C C . TYR A 1 106 ? 1.225 -13.581 -3.867 1.00 90.38 106 TYR A C 1
ATOM 800 O O . TYR A 1 106 ? 2.017 -12.715 -4.233 1.00 90.38 106 TYR A O 1
ATOM 808 N N . ASP A 1 107 ? -0.051 -13.605 -4.261 1.00 92.62 107 ASP A N 1
ATOM 809 C CA . ASP A 1 107 ? -0.630 -12.690 -5.250 1.00 92.62 107 ASP A CA 1
ATOM 810 C C . ASP A 1 107 ? -0.477 -11.220 -4.843 1.00 92.62 107 ASP A C 1
ATOM 812 O O . ASP A 1 107 ? -0.182 -10.370 -5.679 1.00 92.62 107 ASP A O 1
ATOM 816 N N . ALA A 1 108 ? -0.615 -10.908 -3.549 1.00 93.38 108 ALA A N 1
ATOM 817 C CA . ALA A 1 108 ? -0.436 -9.548 -3.047 1.00 93.38 108 ALA A CA 1
ATOM 818 C C . ALA A 1 108 ? 1.017 -9.083 -3.184 1.00 93.38 108 ALA A C 1
ATOM 820 O O . ALA A 1 108 ? 1.287 -7.949 -3.577 1.00 93.38 108 ALA A O 1
ATOM 821 N N . ILE A 1 109 ? 1.964 -9.964 -2.861 1.00 94.06 109 ILE A N 1
ATOM 822 C CA . ILE A 1 109 ? 3.392 -9.666 -2.975 1.00 94.06 109 ILE A CA 1
ATOM 823 C C . ILE A 1 109 ? 3.765 -9.502 -4.447 1.00 94.06 109 ILE A C 1
ATOM 825 O O . ILE A 1 109 ? 4.414 -8.521 -4.810 1.00 94.06 109 ILE A O 1
ATOM 829 N N . GLN A 1 110 ? 3.322 -10.425 -5.300 1.00 95.62 110 GLN A N 1
ATOM 830 C CA . GLN A 1 110 ? 3.566 -10.370 -6.734 1.00 95.62 110 GLN A CA 1
ATOM 831 C C . GLN A 1 110 ? 2.995 -9.085 -7.343 1.00 95.62 110 GLN A C 1
ATOM 833 O O . GLN A 1 110 ? 3.733 -8.372 -8.019 1.00 95.62 110 GLN A O 1
ATOM 838 N N . ALA A 1 111 ? 1.748 -8.723 -7.028 1.00 96.06 111 ALA A N 1
ATOM 839 C CA . ALA A 1 111 ? 1.130 -7.496 -7.524 1.00 96.06 111 ALA A CA 1
ATOM 840 C C . ALA A 1 111 ? 1.914 -6.239 -7.108 1.00 96.06 111 ALA A C 1
ATOM 842 O O . ALA A 1 111 ? 2.089 -5.325 -7.915 1.00 96.06 111 ALA A O 1
ATOM 843 N N . ALA A 1 112 ? 2.443 -6.185 -5.878 1.00 96.19 112 ALA A N 1
ATOM 844 C CA . ALA A 1 112 ? 3.263 -5.055 -5.430 1.00 96.19 112 ALA A CA 1
ATOM 845 C C . ALA A 1 112 ? 4.578 -4.976 -6.217 1.00 96.19 112 ALA A C 1
ATOM 847 O O . ALA A 1 112 ? 5.023 -3.904 -6.635 1.00 96.19 112 ALA A O 1
ATOM 848 N N . VAL A 1 113 ? 5.199 -6.133 -6.442 1.00 95.94 113 VAL A N 1
ATOM 849 C CA . VAL A 1 113 ? 6.453 -6.258 -7.182 1.00 95.94 113 VAL A CA 1
ATOM 850 C C . VAL A 1 113 ? 6.268 -5.898 -8.659 1.00 95.94 113 VAL A C 1
ATOM 852 O O . VAL A 1 113 ? 7.116 -5.201 -9.220 1.00 95.94 113 VAL A O 1
ATOM 855 N N . GLU A 1 114 ? 5.171 -6.316 -9.282 1.00 95.88 114 GLU A N 1
ATOM 856 C CA . GLU A 1 114 ? 4.805 -5.944 -10.652 1.00 95.88 114 GLU A CA 1
ATOM 857 C C . GLU A 1 114 ? 4.529 -4.447 -10.755 1.00 95.88 114 GLU A C 1
ATOM 859 O O . GLU A 1 114 ? 5.119 -3.778 -11.603 1.00 95.88 114 GLU A O 1
ATOM 864 N N . LYS A 1 115 ? 3.757 -3.885 -9.817 1.00 96.00 115 LYS A N 1
ATOM 865 C CA . LYS A 1 115 ? 3.514 -2.441 -9.749 1.00 96.00 115 LYS A CA 1
ATOM 866 C C . LYS A 1 115 ? 4.818 -1.649 -9.668 1.00 96.00 115 LYS A C 1
ATOM 868 O O . LYS A 1 115 ? 4.994 -0.682 -10.398 1.00 96.00 115 LYS A O 1
ATOM 873 N N . SER A 1 116 ? 5.781 -2.083 -8.851 1.00 96.00 116 SER A N 1
ATOM 874 C CA . SER A 1 116 ? 7.099 -1.426 -8.740 1.00 96.00 116 SER A CA 1
ATOM 875 C C . SER A 1 116 ? 7.938 -1.465 -10.037 1.00 96.00 116 SER A C 1
ATOM 877 O O . SER A 1 116 ? 8.961 -0.781 -10.157 1.00 96.00 116 SER A O 1
ATOM 879 N N . ARG A 1 117 ? 7.551 -2.294 -11.013 1.00 95.06 117 ARG A N 1
ATOM 880 C CA . ARG A 1 117 ? 8.171 -2.372 -12.343 1.00 95.06 117 ARG A CA 1
ATOM 881 C C . ARG A 1 117 ? 7.396 -1.601 -13.407 1.00 95.06 117 ARG A C 1
ATOM 883 O O . ARG A 1 117 ? 7.977 -1.302 -14.446 1.00 95.06 117 ARG A O 1
ATOM 890 N N . ASP A 1 118 ? 6.139 -1.260 -13.148 1.00 95.38 118 ASP A N 1
ATOM 891 C CA . ASP A 1 118 ? 5.275 -0.559 -14.091 1.00 95.38 118 ASP A CA 1
ATOM 892 C C . ASP A 1 118 ? 5.701 0.898 -14.255 1.00 95.38 118 ASP A C 1
ATOM 894 O O . ASP A 1 118 ? 5.452 1.750 -13.399 1.00 95.38 118 ASP A O 1
ATOM 898 N N . TYR A 1 119 ? 6.415 1.170 -15.344 1.00 95.06 119 TYR A N 1
ATOM 899 C CA . TYR A 1 119 ? 6.998 2.474 -15.600 1.00 95.06 119 TYR A CA 1
ATOM 900 C C . TYR A 1 119 ? 5.917 3.544 -15.730 1.00 95.06 119 TYR A C 1
ATOM 902 O O . TYR A 1 119 ? 5.067 3.475 -16.616 1.00 95.06 119 TYR A O 1
ATOM 910 N N . HIS A 1 120 ? 6.004 4.574 -14.886 1.00 93.31 120 HIS A N 1
ATOM 911 C CA . HIS A 1 120 ? 4.995 5.627 -14.817 1.00 93.31 120 HIS A CA 1
ATOM 912 C C . HIS A 1 120 ? 3.591 5.058 -14.596 1.00 93.31 120 HIS A C 1
ATOM 914 O O . HIS A 1 120 ? 2.654 5.458 -15.288 1.00 93.31 120 HIS A O 1
ATOM 920 N N . CYS A 1 121 ? 3.457 4.127 -13.647 1.00 93.38 121 CYS A N 1
ATOM 921 C CA . CYS A 1 121 ? 2.183 3.509 -13.300 1.00 93.38 121 CYS A CA 1
ATOM 922 C C . CYS A 1 121 ? 1.109 4.587 -13.085 1.00 93.38 121 CYS A C 1
ATOM 924 O O . CYS A 1 121 ? 1.390 5.641 -12.513 1.00 93.38 121 CYS A O 1
ATOM 926 N N . ARG A 1 122 ? -0.106 4.333 -13.585 1.00 93.31 122 ARG A N 1
ATOM 927 C CA . ARG A 1 122 ? -1.262 5.251 -13.512 1.00 93.31 122 ARG A CA 1
ATOM 928 C C . ARG A 1 122 ? -2.536 4.581 -13.004 1.00 93.31 122 ARG A C 1
ATOM 930 O O . ARG A 1 122 ? -3.618 5.160 -13.103 1.00 93.31 122 ARG A O 1
ATOM 937 N N . GLN A 1 123 ? -2.440 3.333 -12.560 1.00 92.81 123 GLN A N 1
ATOM 938 C CA . GLN A 1 123 ? -3.589 2.472 -12.300 1.00 92.81 123 GLN A CA 1
ATOM 939 C C . GLN A 1 123 ? -3.374 1.644 -11.031 1.00 92.81 123 GLN A C 1
ATOM 941 O O . GLN A 1 123 ? -2.231 1.356 -10.671 1.00 92.81 123 GLN A O 1
ATOM 946 N N . PRO A 1 124 ? -4.448 1.247 -10.332 1.00 94.00 124 PRO A N 1
ATOM 947 C CA . PRO A 1 124 ? -4.350 0.291 -9.239 1.00 94.00 124 PRO A CA 1
ATOM 948 C C . PRO A 1 124 ? -4.128 -1.143 -9.752 1.00 94.00 124 PRO A C 1
ATOM 950 O O . PRO A 1 124 ? -4.569 -1.487 -10.844 1.00 94.00 124 PRO A O 1
ATOM 953 N N . TYR A 1 125 ? -3.456 -1.965 -8.951 1.00 93.75 125 TYR A N 1
ATOM 954 C CA . TYR A 1 125 ? -3.009 -3.328 -9.253 1.00 93.75 125 TYR A CA 1
ATOM 955 C C . TYR A 1 125 ? -3.710 -4.365 -8.380 1.00 93.75 125 TYR A C 1
ATOM 957 O O . TYR A 1 125 ? -3.930 -5.485 -8.831 1.00 93.75 125 TYR A O 1
ATOM 965 N N . TYR A 1 126 ? -4.062 -4.026 -7.134 1.00 92.62 126 TYR A N 1
ATOM 966 C CA . TYR A 1 126 ? -4.524 -5.032 -6.176 1.00 92.62 126 TYR A CA 1
ATOM 967 C C . TYR A 1 126 ? -5.788 -4.607 -5.441 1.00 92.62 126 TYR A C 1
ATOM 969 O O . TYR A 1 126 ? -5.841 -4.453 -4.219 1.00 92.62 126 TYR A O 1
ATOM 977 N N . ILE A 1 127 ? -6.845 -4.440 -6.230 1.00 91.44 127 ILE A N 1
ATOM 978 C CA . ILE A 1 127 ? -8.171 -4.066 -5.753 1.00 91.44 127 ILE A CA 1
ATOM 979 C C . ILE A 1 127 ? -9.217 -5.064 -6.232 1.00 91.44 127 ILE A C 1
ATOM 981 O O . ILE A 1 127 ? -9.150 -5.589 -7.340 1.00 91.44 127 ILE A O 1
ATOM 985 N N . GLN A 1 128 ? -10.231 -5.291 -5.404 1.00 89.12 128 GLN A N 1
ATOM 986 C CA . GLN A 1 128 ? -11.417 -6.017 -5.832 1.00 89.12 128 GLN A CA 1
ATOM 987 C C . GLN A 1 128 ? -12.354 -5.034 -6.542 1.00 89.12 128 GLN A C 1
ATOM 989 O O . GLN A 1 128 ? -12.984 -4.194 -5.889 1.00 89.12 128 GLN A O 1
ATOM 994 N N . GLN A 1 129 ? -12.440 -5.122 -7.870 1.00 69.88 129 GLN A N 1
ATOM 995 C CA . GLN A 1 129 ? -13.498 -4.464 -8.631 1.00 69.88 129 GLN A CA 1
ATOM 996 C C . GLN A 1 129 ? -14.717 -5.387 -8.635 1.00 69.88 129 GLN A C 1
ATOM 998 O O . GLN A 1 129 ? -14.649 -6.515 -9.114 1.00 69.88 129 GLN A O 1
ATOM 1003 N N . LEU A 1 130 ? -15.829 -4.926 -8.059 1.00 56.16 130 LEU A N 1
ATOM 1004 C CA . LEU A 1 130 ? -17.122 -5.529 -8.358 1.00 56.16 130 LEU A CA 1
ATOM 1005 C C . LEU A 1 130 ? -17.448 -5.095 -9.784 1.00 56.16 130 LEU A C 1
ATOM 1007 O O . LEU A 1 130 ? -17.938 -3.987 -9.993 1.00 56.16 130 LEU A O 1
ATOM 1011 N N . PHE A 1 131 ? -17.132 -5.936 -10.761 1.00 47.22 131 PHE A N 1
ATOM 1012 C CA . PHE A 1 131 ? -17.965 -5.947 -11.947 1.00 47.22 131 PHE A CA 1
ATOM 1013 C C . PHE A 1 131 ? -19.339 -6.381 -11.441 1.00 47.22 131 PHE A C 1
ATOM 1015 O O . PHE A 1 131 ? -19.459 -7.426 -10.801 1.00 47.22 131 PHE A O 1
ATOM 1022 N N . GLU A 1 132 ? -20.365 -5.555 -11.629 1.00 44.62 132 GLU A N 1
ATOM 1023 C CA . GLU A 1 132 ? -21.702 -6.123 -11.732 1.00 44.62 132 GLU A CA 1
ATOM 1024 C C . GLU A 1 132 ? -21.586 -7.134 -12.871 1.00 44.62 132 GLU A C 1
ATOM 1026 O O . GLU A 1 132 ? -21.444 -6.743 -14.030 1.00 44.62 132 GLU A O 1
ATOM 1031 N N . GLU A 1 133 ? -21.512 -8.424 -12.540 1.00 44.19 133 GLU A N 1
ATOM 1032 C CA . GLU A 1 133 ? -21.767 -9.475 -13.510 1.00 44.19 133 GLU A CA 1
ATOM 1033 C C . GLU A 1 133 ? -23.145 -9.144 -14.074 1.00 44.19 133 GLU A C 1
ATOM 1035 O O . GLU A 1 133 ? -24.167 -9.321 -13.412 1.00 44.19 133 GLU A O 1
ATOM 1040 N N . GLN A 1 134 ? -23.175 -8.554 -15.269 1.00 39.22 134 GLN A N 1
ATOM 1041 C CA . GLN A 1 134 ? -24.385 -8.552 -16.066 1.00 39.22 134 GLN A CA 1
ATOM 1042 C C . GLN A 1 134 ? -24.779 -10.031 -16.142 1.00 39.22 134 GLN A C 1
ATOM 1044 O O . GLN A 1 134 ? -23.947 -10.826 -16.591 1.00 39.22 134 GLN A O 1
ATOM 1049 N N . PRO A 1 135 ? -25.966 -10.445 -15.662 1.00 40.88 135 PRO A N 1
ATOM 1050 C CA . PRO A 1 135 ? -26.391 -11.815 -15.865 1.00 40.88 135 PRO A CA 1
ATOM 1051 C C . PRO A 1 135 ? -26.384 -12.031 -17.376 1.00 40.88 135 PRO A C 1
ATOM 1053 O O . PRO A 1 135 ? -27.122 -11.364 -18.101 1.00 40.88 135 PRO A O 1
ATOM 1056 N N . THR A 1 136 ? -25.506 -12.908 -17.860 1.00 48.81 136 THR A N 1
ATOM 1057 C CA . THR A 1 136 ? -25.478 -13.358 -19.251 1.00 48.81 136 THR A CA 1
ATOM 1058 C C . THR A 1 136 ? -26.724 -14.201 -19.496 1.00 48.81 136 THR A C 1
ATOM 1060 O O . THR A 1 136 ? -26.665 -15.419 -19.614 1.00 48.81 136 THR A O 1
ATOM 1063 N N . ALA A 1 137 ? -27.882 -13.551 -19.529 1.00 53.84 137 ALA A N 1
ATOM 1064 C CA . ALA A 1 137 ? -29.143 -14.120 -19.958 1.00 53.84 137 ALA A CA 1
ATOM 1065 C C . ALA A 1 137 ? -29.295 -13.909 -21.469 1.00 53.84 137 ALA A C 1
ATOM 1067 O O . ALA A 1 137 ? -30.277 -13.331 -21.901 1.00 53.84 137 ALA A O 1
ATOM 1068 N N . GLN A 1 138 ? -28.302 -14.311 -22.268 1.00 50.69 138 GLN A N 1
ATOM 1069 C CA . GLN A 1 138 ? -28.435 -14.472 -23.723 1.00 50.69 138 GLN A CA 1
ATOM 1070 C C . GLN A 1 138 ? -27.144 -15.085 -24.296 1.00 50.69 138 GLN A C 1
ATOM 1072 O O . GLN A 1 138 ? -26.304 -14.395 -24.862 1.00 50.69 138 GLN A O 1
ATOM 1077 N N . ALA A 1 139 ? -26.947 -16.387 -24.098 1.00 47.72 139 ALA A N 1
ATOM 1078 C CA . ALA A 1 139 ? -25.982 -17.173 -24.879 1.00 47.72 139 ALA A CA 1
ATOM 1079 C C . ALA A 1 139 ? -26.403 -18.653 -24.987 1.00 47.72 139 ALA A C 1
ATOM 1081 O O . ALA A 1 139 ? -25.558 -19.531 -25.102 1.00 47.72 139 ALA A O 1
ATOM 1082 N N . GLU A 1 140 ? -27.710 -18.933 -24.938 1.00 50.78 140 GLU A N 1
ATOM 1083 C CA . GLU A 1 140 ? -28.273 -20.274 -25.184 1.00 50.78 140 GLU A CA 1
ATOM 1084 C C . GLU A 1 140 ? -29.374 -20.253 -26.259 1.00 50.78 140 GLU A C 1
ATOM 1086 O O . GLU A 1 140 ? -30.228 -21.129 -26.282 1.00 50.78 140 GLU A O 1
ATOM 1091 N N . ASN A 1 141 ? -29.361 -19.265 -27.164 1.00 47.94 141 ASN A N 1
ATOM 1092 C CA . ASN A 1 141 ? -30.315 -19.208 -28.283 1.00 47.94 141 ASN A CA 1
ATOM 1093 C C . ASN A 1 141 ? -29.669 -19.312 -29.677 1.00 47.94 141 ASN A C 1
ATOM 1095 O O . ASN A 1 141 ? -30.404 -19.295 -30.653 1.00 47.94 141 ASN A O 1
ATOM 1099 N N . ASP A 1 142 ? -28.349 -19.501 -29.784 1.00 49.47 142 ASP A N 1
ATOM 1100 C CA . ASP A 1 142 ? -27.659 -19.647 -31.083 1.00 49.47 142 ASP A CA 1
ATOM 1101 C C . ASP A 1 142 ? -27.188 -21.091 -31.353 1.00 49.47 142 ASP A C 1
ATOM 1103 O O . ASP A 1 142 ? -26.230 -21.327 -32.085 1.00 49.47 142 ASP A O 1
ATOM 1107 N N . ILE A 1 143 ? -27.851 -22.089 -30.758 1.00 54.31 143 ILE A N 1
ATOM 1108 C CA . ILE A 1 143 ? -27.586 -23.513 -31.031 1.00 54.31 143 ILE A CA 1
ATOM 1109 C C . ILE A 1 143 ? -28.872 -24.205 -31.496 1.00 54.31 143 ILE A C 1
ATOM 1111 O O . ILE A 1 143 ? -29.300 -25.184 -30.895 1.00 54.31 143 ILE A O 1
ATOM 1115 N N . MET A 1 144 ? -29.531 -23.672 -32.529 1.00 52.78 144 MET A N 1
ATOM 1116 C CA . MET A 1 144 ? -30.526 -24.399 -33.336 1.00 52.78 144 MET A CA 1
ATOM 1117 C C . MET A 1 144 ? -30.957 -23.550 -34.545 1.00 52.78 144 MET A C 1
ATOM 1119 O O . MET A 1 144 ? -32.069 -23.038 -34.583 1.00 52.78 144 MET A O 1
ATOM 1123 N N . GLU A 1 145 ? -30.089 -23.393 -35.547 1.00 51.53 145 GLU A N 1
ATOM 1124 C CA . GLU A 1 145 ? -30.543 -22.932 -36.875 1.00 51.53 145 GLU A CA 1
ATOM 1125 C C . GLU A 1 145 ? -29.939 -23.714 -38.057 1.00 51.53 145 GLU A C 1
ATOM 1127 O O . GLU A 1 145 ? -30.173 -23.357 -39.200 1.00 51.53 145 GLU A O 1
ATOM 1132 N N . ASP A 1 146 ? -29.266 -24.845 -37.803 1.00 50.78 146 ASP A N 1
ATOM 1133 C CA . ASP A 1 146 ? -28.768 -25.754 -38.851 1.00 50.78 146 ASP A CA 1
ATOM 1134 C C . ASP A 1 146 ? -29.235 -27.201 -38.603 1.00 50.78 146 ASP A C 1
ATOM 1136 O O . ASP A 1 146 ? -28.443 -28.129 -38.431 1.00 50.78 146 ASP A O 1
ATOM 1140 N N . ILE A 1 147 ? -30.552 -27.410 -38.549 1.00 50.00 147 ILE A N 1
ATOM 1141 C CA . ILE A 1 147 ? -31.126 -28.726 -38.852 1.00 50.00 147 ILE A CA 1
ATOM 1142 C C . ILE A 1 147 ? -31.732 -28.592 -40.243 1.00 50.00 147 ILE A C 1
ATOM 1144 O O . ILE A 1 147 ? -32.839 -28.081 -40.396 1.00 50.00 147 ILE A O 1
ATOM 1148 N N . GLU A 1 148 ? -30.954 -29.006 -41.246 1.00 43.94 148 GLU A N 1
ATOM 1149 C CA . GLU A 1 148 ? -31.428 -29.229 -42.610 1.00 43.94 148 GLU A CA 1
ATOM 1150 C C . GLU A 1 148 ? -32.733 -30.034 -42.565 1.00 43.94 148 GLU A C 1
ATOM 1152 O O . GLU A 1 148 ? -32.830 -31.066 -41.891 1.00 43.94 148 GLU A O 1
ATOM 1157 N N . GLU A 1 149 ? -33.753 -29.531 -43.260 1.00 51.41 149 GLU A N 1
ATOM 1158 C CA . GLU A 1 149 ? -35.025 -30.221 -43.429 1.00 51.41 149 GLU A CA 1
ATOM 1159 C C . GLU A 1 149 ? -34.785 -31.659 -43.930 1.00 51.41 149 GLU A C 1
ATOM 1161 O O . GLU A 1 149 ? -34.011 -31.868 -44.870 1.00 51.41 149 GLU A O 1
ATOM 1166 N N . PRO A 1 150 ? -35.435 -32.680 -43.345 1.00 49.72 150 PRO A N 1
ATOM 1167 C CA . PRO A 1 150 ? -35.336 -34.033 -43.865 1.00 49.72 150 PRO A CA 1
ATOM 1168 C C . PRO A 1 150 ? -35.994 -34.097 -45.249 1.00 49.72 150 PRO A C 1
ATOM 1170 O O . PRO A 1 150 ? -37.202 -33.910 -45.390 1.00 49.72 150 PRO A O 1
ATOM 1173 N N . VAL A 1 151 ? -35.191 -34.385 -46.274 1.00 44.81 151 VAL A N 1
ATOM 1174 C CA . VAL A 1 151 ? -35.663 -34.636 -47.638 1.00 44.81 151 VAL A CA 1
ATOM 1175 C C . VAL A 1 151 ? -36.457 -35.947 -47.641 1.00 44.81 151 VAL A C 1
ATOM 1177 O O . VAL A 1 151 ? -35.890 -37.033 -47.514 1.00 44.81 151 VAL A O 1
ATOM 1180 N N . PHE A 1 152 ? -37.781 -35.847 -47.753 1.00 36.75 152 PHE A N 1
ATOM 1181 C CA . PHE A 1 152 ? -38.654 -36.985 -48.027 1.00 36.75 152 PHE A CA 1
ATOM 1182 C C . PHE A 1 152 ? -38.496 -37.373 -49.503 1.00 36.75 152 PHE A C 1
ATOM 1184 O O . PHE A 1 152 ? -38.748 -36.562 -50.390 1.00 36.75 152 PHE A O 1
ATOM 1191 N N . PHE A 1 153 ? -38.054 -38.602 -49.772 1.00 36.09 153 PHE A N 1
ATOM 1192 C CA . PHE A 1 153 ? -38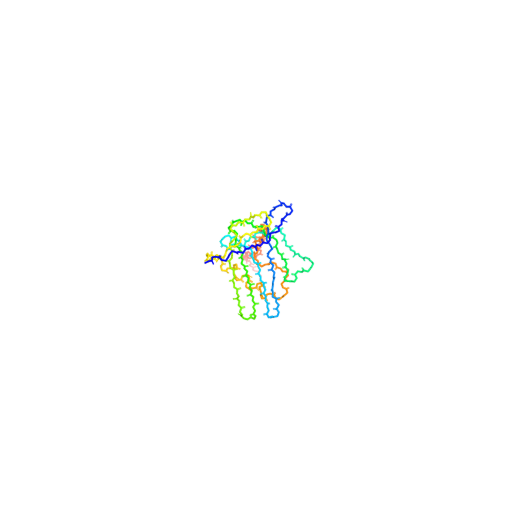.113 -39.184 -51.111 1.00 36.09 153 PHE A CA 1
ATOM 1193 C C . PHE A 1 153 ? -39.527 -39.732 -51.326 1.00 36.09 153 PHE A C 1
ATOM 1195 O O . PHE A 1 153 ? -39.906 -40.703 -50.672 1.00 36.09 153 PHE A O 1
ATOM 1202 N N . GLU A 1 154 ? -40.300 -39.107 -52.214 1.00 45.50 154 GLU A N 1
ATOM 1203 C CA . GLU A 1 154 ? -41.501 -39.729 -52.772 1.00 45.50 154 GLU A CA 1
ATOM 1204 C C . GLU A 1 154 ? -41.078 -40.635 -53.939 1.00 45.50 154 GLU A C 1
ATOM 1206 O O . GLU A 1 154 ? -40.382 -40.211 -54.865 1.00 45.50 154 GLU A O 1
ATOM 1211 N N . GLU A 1 155 ? -41.426 -41.918 -53.836 1.00 50.75 155 GLU A N 1
ATOM 1212 C CA . GLU A 1 155 ? -41.377 -42.865 -54.945 1.00 50.75 155 GLU A CA 1
ATOM 1213 C C . GLU A 1 155 ? -42.556 -42.558 -55.875 1.00 50.75 155 GLU A C 1
ATOM 1215 O O . GLU A 1 155 ? -43.692 -42.889 -55.547 1.00 50.75 155 GLU A O 1
ATOM 1220 N N . ASP A 1 156 ? -42.290 -41.950 -57.031 1.00 43.09 156 ASP A N 1
ATOM 1221 C CA . ASP A 1 156 ? -43.272 -41.879 -58.114 1.00 43.09 156 ASP A CA 1
ATOM 1222 C C . ASP A 1 156 ? -43.021 -43.012 -59.118 1.00 43.09 156 ASP A C 1
ATOM 1224 O O . ASP A 1 156 ? -42.118 -42.983 -59.960 1.00 43.09 156 ASP A O 1
ATOM 1228 N N . GLU A 1 157 ? -43.858 -44.037 -58.994 1.00 47.06 157 GLU A N 1
ATOM 1229 C CA . GLU A 1 157 ? -44.288 -44.908 -60.084 1.00 47.06 157 GLU A CA 1
ATOM 1230 C C . GLU A 1 157 ? -45.077 -44.056 -61.108 1.00 47.06 157 GLU A C 1
ATOM 1232 O O . GLU A 1 157 ? -45.807 -43.165 -60.692 1.00 47.06 157 GLU A O 1
ATOM 1237 N N . PHE A 1 158 ? -44.904 -44.276 -62.421 1.00 40.59 158 PHE A N 1
ATOM 1238 C CA . PHE A 1 158 ? -45.970 -44.401 -63.446 1.00 40.59 158 PHE A CA 1
ATOM 1239 C C . PHE A 1 158 ? -45.451 -44.219 -64.893 1.00 40.59 158 PHE A C 1
ATOM 1241 O O . PHE A 1 158 ? -45.136 -43.122 -65.347 1.00 40.59 158 PHE A O 1
ATOM 1248 N N . ASP A 1 159 ? -45.368 -45.367 -65.570 1.00 43.09 159 ASP A N 1
ATOM 1249 C CA . ASP A 1 159 ? -45.896 -45.759 -66.890 1.00 43.09 159 ASP A CA 1
ATOM 1250 C C . ASP A 1 159 ? -45.860 -44.882 -68.166 1.00 43.09 159 ASP A C 1
ATOM 1252 O O . ASP A 1 159 ? -46.265 -43.726 -68.212 1.00 43.09 159 ASP A O 1
ATOM 1256 N N . GLU A 1 160 ? -45.505 -45.614 -69.237 1.00 42.56 160 GLU A N 1
ATOM 1257 C CA . GLU A 1 160 ? -45.949 -45.580 -70.645 1.00 42.56 160 GLU A CA 1
ATOM 1258 C C . GLU A 1 160 ? -45.944 -44.266 -71.446 1.00 42.56 160 GLU A C 1
ATOM 1260 O O . GLU A 1 160 ? -46.801 -43.405 -71.264 1.00 42.56 160 GLU A O 1
ATOM 1265 N N . ILE A 1 161 ? -45.110 -44.250 -72.506 1.00 41.81 161 ILE A N 1
ATOM 1266 C CA . ILE A 1 161 ? -45.549 -44.038 -73.906 1.00 41.81 161 ILE A CA 1
ATOM 1267 C C . ILE A 1 161 ? -44.693 -44.896 -74.852 1.00 41.81 161 ILE A C 1
ATOM 1269 O O . ILE A 1 161 ? -43.452 -44.894 -74.678 1.00 41.81 161 ILE A O 1
#

Foldseek 3Di:
DWDKDKDFFDADPVRFTKDFFFWAEDPFKTKTKAKAALQQAAEAFPDADPDDQQFRGGGTIGGDDQSIKMWMWIGGHPDIDIFIWGFHDDDRRMTIITTDPDNHDPLNNVQRVNRRHHGRDRHDRGHDDPPVPPPCPPDPPPPDDPPPDDDDDDDDDDDDD